Protein AF-A0A9Q1IZ18-F1 (afdb_monomer_lite)

Secondary structure (DSSP, 8-state):
-PPPPPPP-------------------TTTHHHHHHHHHHHHHHHTTTSTTTS-TT--TT-TT--HHHHHHHHHHHHHHHHTSTT----------TTTTTS--HHHHHHHHHHTT--HHHHHHHHHHHH-------

Organism: Synaphobranchus kaupii (NCBI:txid118154)

Structure (mmCIF, N/CA/C/O backbone):
data_AF-A0A9Q1IZ18-F1
#
_entry.id   AF-A0A9Q1IZ18-F1
#
loop_
_atom_site.group_PDB
_atom_site.id
_atom_site.type_symbol
_atom_site.label_atom_id
_atom_site.label_alt_id
_atom_site.label_comp_id
_atom_site.label_asym_id
_atom_site.label_entity_id
_atom_site.label_seq_id
_atom_site.pdbx_PDB_ins_code
_atom_site.Cartn_x
_atom_site.Cartn_y
_atom_site.Cartn_z
_atom_site.occupancy
_atom_site.B_iso_or_equiv
_atom_site.auth_seq_id
_atom_site.auth_comp_id
_atom_site.auth_asym_id
_atom_site.auth_atom_id
_atom_site.pdbx_PDB_model_num
ATOM 1 N N . MET A 1 1 ? 34.012 12.043 -49.002 1.00 40.78 1 MET A N 1
ATOM 2 C CA . MET A 1 1 ? 35.197 12.381 -48.185 1.00 40.78 1 MET A CA 1
ATOM 3 C C . MET A 1 1 ? 34.713 12.615 -46.765 1.00 40.78 1 MET A C 1
ATOM 5 O O . MET A 1 1 ? 33.866 13.473 -46.560 1.00 40.78 1 MET A O 1
ATOM 9 N N . SER A 1 2 ? 35.122 11.737 -45.851 1.00 41.94 2 SER A N 1
ATOM 10 C CA . SER A 1 2 ? 34.633 11.617 -44.475 1.00 41.94 2 SER A CA 1
ATOM 11 C C . SER A 1 2 ? 35.336 12.592 -43.533 1.00 41.94 2 SER A C 1
ATOM 13 O O . SER A 1 2 ? 36.559 12.705 -43.580 1.00 41.94 2 SER A O 1
ATOM 15 N N . LEU A 1 3 ? 34.584 13.227 -42.636 1.00 46.53 3 LEU A N 1
ATOM 16 C CA . LEU A 1 3 ? 35.141 13.935 -41.484 1.00 46.53 3 LEU A CA 1
ATOM 17 C C . LEU A 1 3 ? 35.275 12.940 -40.320 1.00 46.53 3 LEU A C 1
ATOM 19 O O . LEU A 1 3 ? 34.295 12.322 -39.913 1.00 46.53 3 LEU A O 1
ATOM 23 N N . SER A 1 4 ? 36.506 12.747 -39.845 1.00 44.19 4 SER A N 1
ATOM 24 C CA . SER A 1 4 ? 36.855 11.889 -38.704 1.00 44.19 4 SER A CA 1
ATOM 25 C C . SER A 1 4 ? 36.500 12.569 -37.374 1.00 44.19 4 SER A C 1
ATOM 27 O O . SER A 1 4 ? 36.705 13.779 -37.259 1.00 44.19 4 SER A O 1
ATOM 29 N N . PRO A 1 5 ? 36.037 11.832 -36.347 1.00 48.91 5 PRO A N 1
ATOM 30 C CA . PRO A 1 5 ? 35.862 12.372 -34.999 1.00 48.91 5 PRO A CA 1
ATOM 31 C C . PRO A 1 5 ? 37.208 12.541 -34.250 1.00 48.91 5 PRO A C 1
ATOM 33 O O . PRO A 1 5 ? 38.186 11.871 -34.599 1.00 48.91 5 PRO A O 1
ATOM 36 N N . PRO A 1 6 ? 37.276 13.426 -33.230 1.00 50.00 6 PRO A N 1
ATOM 37 C CA . PRO A 1 6 ? 38.464 13.637 -32.391 1.00 50.00 6 PRO A CA 1
ATOM 38 C C . PRO A 1 6 ? 38.682 12.507 -31.353 1.00 50.00 6 PRO A C 1
ATOM 40 O O . PRO A 1 6 ? 37.744 11.769 -31.048 1.00 50.00 6 PRO A O 1
ATOM 43 N N . PRO A 1 7 ? 39.906 12.353 -30.804 1.00 44.75 7 PRO A N 1
ATOM 44 C CA . PRO A 1 7 ? 40.304 11.189 -30.009 1.00 44.75 7 PRO A CA 1
ATOM 45 C C . PRO A 1 7 ? 39.857 11.260 -28.538 1.00 44.75 7 PRO A C 1
ATOM 47 O O . PRO A 1 7 ? 39.833 12.327 -27.927 1.00 44.75 7 PRO A O 1
ATOM 50 N N . PHE A 1 8 ? 39.573 10.094 -27.950 1.00 38.88 8 PHE A N 1
ATOM 51 C CA . PHE A 1 8 ? 39.381 9.917 -26.506 1.00 38.88 8 PHE A CA 1
ATOM 52 C C . PHE A 1 8 ? 40.725 9.973 -25.757 1.00 38.88 8 PHE A C 1
ATOM 54 O O . PHE A 1 8 ? 41.679 9.328 -26.201 1.00 38.88 8 PHE A O 1
ATOM 61 N N . PRO A 1 9 ? 40.823 10.628 -24.586 1.00 42.84 9 PRO A N 1
ATOM 62 C CA . PRO A 1 9 ? 41.940 10.400 -23.683 1.00 42.84 9 PRO A CA 1
ATOM 63 C C . PRO A 1 9 ? 41.709 9.125 -22.857 1.00 42.84 9 PRO A C 1
ATOM 65 O O . PRO A 1 9 ? 40.812 9.059 -22.018 1.00 42.84 9 PRO A O 1
ATOM 68 N N . LEU A 1 10 ? 42.559 8.118 -23.078 1.00 34.12 10 LEU A N 1
ATOM 69 C CA . LEU A 1 10 ? 42.826 7.053 -22.112 1.00 34.12 10 LEU A CA 1
ATOM 70 C C . LEU A 1 10 ? 43.852 7.584 -21.098 1.00 34.12 10 LEU A C 1
ATOM 72 O O . LEU A 1 10 ? 44.963 7.945 -21.482 1.00 34.12 10 LEU A O 1
ATOM 76 N N . SER A 1 11 ? 43.515 7.592 -19.809 1.00 35.72 11 SER A N 1
ATOM 77 C CA . SER A 1 11 ? 44.518 7.571 -18.742 1.00 35.72 11 SER A CA 1
ATOM 78 C C . SER A 1 11 ? 44.016 6.719 -17.585 1.00 35.72 11 SER A C 1
ATOM 80 O O . SER A 1 11 ? 43.064 7.055 -16.884 1.00 35.72 11 SER A O 1
ATOM 82 N N . THR A 1 12 ? 44.662 5.570 -17.452 1.00 37.94 12 THR A N 1
ATOM 83 C CA . THR A 1 12 ? 44.482 4.544 -16.433 1.00 37.94 12 THR A CA 1
ATOM 84 C C . THR A 1 12 ? 45.238 4.946 -15.170 1.00 37.94 12 THR A C 1
ATOM 86 O O . THR A 1 12 ? 46.448 5.129 -15.266 1.00 37.94 12 THR A O 1
ATOM 89 N N . LYS A 1 13 ? 44.577 4.989 -14.003 1.00 36.44 13 LYS A N 1
ATOM 90 C CA . LYS A 1 13 ? 45.085 4.469 -12.712 1.00 36.44 13 LYS A CA 1
ATOM 91 C C . LYS A 1 13 ? 43.902 4.157 -11.786 1.00 36.44 13 LYS A C 1
ATOM 93 O O . LYS A 1 13 ? 43.122 5.042 -11.456 1.00 36.44 13 LYS A O 1
ATOM 98 N N . GLU A 1 14 ? 43.785 2.891 -11.392 1.00 40.31 14 GLU A N 1
ATOM 99 C CA . GLU A 1 14 ? 42.929 2.437 -10.294 1.00 40.31 14 GLU A CA 1
ATOM 100 C C . GLU A 1 14 ? 43.382 3.041 -8.954 1.00 40.31 14 GLU A C 1
ATOM 102 O O . GLU A 1 14 ? 44.579 3.102 -8.676 1.00 40.31 14 GLU A O 1
ATOM 107 N N . SER A 1 15 ? 42.429 3.367 -8.079 1.00 28.69 15 SER A N 1
ATOM 108 C CA . SER A 1 15 ? 42.497 2.985 -6.665 1.00 28.69 15 SER A CA 1
ATOM 109 C C . SER A 1 15 ? 41.084 2.929 -6.102 1.00 28.69 15 SER A C 1
ATOM 111 O O . SER A 1 15 ? 40.306 3.870 -6.243 1.00 28.69 15 SER A O 1
ATOM 113 N N . LYS A 1 16 ? 40.776 1.786 -5.489 1.00 40.88 16 LYS A N 1
ATOM 114 C CA . LYS A 1 16 ? 39.617 1.541 -4.629 1.00 40.88 16 LYS A CA 1
ATOM 115 C C . LYS A 1 16 ? 39.530 2.653 -3.580 1.00 40.88 16 LYS A C 1
ATOM 117 O O . LYS A 1 16 ? 40.574 3.074 -3.094 1.00 40.88 16 LYS A O 1
ATOM 122 N N . ASP A 1 17 ? 38.319 3.122 -3.281 1.00 32.66 17 ASP A N 1
ATOM 123 C CA . ASP A 1 17 ? 37.761 3.097 -1.923 1.00 32.66 17 ASP A CA 1
ATOM 124 C C . ASP A 1 17 ? 36.337 3.696 -1.870 1.00 32.66 17 ASP A C 1
ATOM 126 O O . ASP A 1 17 ? 36.047 4.753 -2.424 1.00 32.66 17 ASP A O 1
ATOM 130 N N . SER A 1 18 ? 35.465 2.928 -1.205 1.00 27.89 18 SER A N 1
ATOM 131 C CA . SER A 1 18 ? 34.260 3.310 -0.448 1.00 27.89 18 SER A CA 1
ATOM 132 C C . SER A 1 18 ? 33.105 4.084 -1.119 1.00 27.89 18 SER A C 1
ATOM 134 O O . SER A 1 18 ? 32.889 5.275 -0.909 1.00 27.89 18 SER A O 1
ATOM 136 N N . TYR A 1 19 ? 32.170 3.328 -1.709 1.00 31.64 19 TYR A N 1
ATOM 137 C CA . TYR A 1 19 ? 30.749 3.697 -1.658 1.00 31.64 19 TYR A CA 1
ATOM 138 C C . TYR A 1 19 ? 30.201 3.427 -0.251 1.00 31.64 19 TYR A C 1
ATOM 140 O O . TYR A 1 19 ? 29.588 2.395 0.003 1.00 31.64 19 TYR A O 1
ATOM 148 N N . THR A 1 20 ? 30.418 4.344 0.686 1.00 34.72 20 THR A N 1
ATOM 149 C CA . THR A 1 20 ? 29.691 4.345 1.965 1.00 34.72 20 THR A CA 1
ATOM 150 C C . THR A 1 20 ? 29.370 5.778 2.351 1.00 34.72 20 THR A C 1
ATOM 152 O O . THR A 1 20 ? 30.207 6.488 2.903 1.00 34.72 20 THR A O 1
ATOM 155 N N . GLY A 1 21 ? 28.152 6.209 2.029 1.00 31.95 21 GLY A N 1
ATOM 156 C CA . GLY A 1 21 ? 27.698 7.581 2.242 1.00 31.95 21 GLY A CA 1
ATOM 157 C C . GLY A 1 21 ? 26.252 7.701 2.711 1.00 31.95 21 GLY A C 1
ATOM 158 O O . GLY A 1 21 ? 25.644 8.736 2.486 1.00 31.95 21 GLY A O 1
ATOM 159 N N . PHE A 1 22 ? 25.696 6.680 3.366 1.00 37.56 22 PHE A N 1
ATOM 160 C CA . PHE A 1 22 ? 24.535 6.856 4.240 1.00 37.56 22 PHE A CA 1
ATOM 161 C C . PHE A 1 22 ? 24.971 6.517 5.661 1.00 37.56 22 PHE A C 1
ATOM 163 O O . PHE A 1 22 ? 25.020 5.355 6.062 1.00 37.56 22 PHE A O 1
ATOM 170 N N . GLN A 1 23 ? 25.339 7.546 6.427 1.00 34.88 23 GLN A N 1
ATOM 171 C CA . GLN A 1 23 ? 25.496 7.392 7.867 1.00 34.88 23 GLN A CA 1
ATOM 172 C C . GLN A 1 23 ? 24.121 7.103 8.476 1.00 34.88 23 GLN A C 1
ATOM 174 O O . GLN A 1 23 ? 23.315 8.009 8.691 1.00 34.88 23 GLN A O 1
ATOM 179 N N . LYS A 1 24 ? 23.872 5.831 8.800 1.00 42.59 24 LYS A N 1
ATOM 180 C CA . LYS A 1 24 ? 22.841 5.442 9.762 1.00 42.59 24 LYS A CA 1
ATOM 181 C C . LYS A 1 24 ? 23.304 5.956 11.127 1.00 42.59 24 LYS A C 1
ATOM 183 O O . LYS A 1 24 ? 24.110 5.325 11.809 1.00 42.59 24 LYS A O 1
ATOM 188 N N . LYS A 1 25 ? 22.872 7.166 11.489 1.00 34.00 25 LYS A N 1
ATOM 189 C CA . LYS A 1 25 ? 23.116 7.730 12.819 1.00 34.00 25 LYS A CA 1
ATOM 190 C C . LYS A 1 25 ? 22.395 6.832 13.828 1.00 34.00 25 LYS A C 1
ATOM 19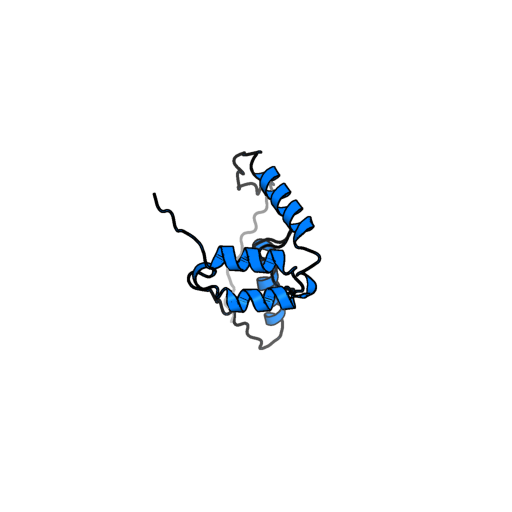2 O O . LYS A 1 25 ? 21.194 6.609 13.708 1.00 34.00 25 LYS A O 1
ATOM 197 N N . GLY A 1 26 ? 23.171 6.247 14.738 1.00 35.12 26 GLY A N 1
ATOM 198 C CA . GLY A 1 26 ? 22.748 5.163 15.617 1.00 35.12 26 GLY A CA 1
ATOM 199 C C . GLY A 1 26 ? 21.470 5.442 16.407 1.00 35.12 26 GLY A C 1
ATOM 200 O O . GLY A 1 26 ? 21.256 6.532 16.932 1.00 35.12 26 GLY A O 1
ATOM 201 N N . GLY A 1 27 ? 20.663 4.391 16.521 1.00 32.22 27 GLY A N 1
ATOM 202 C CA . GLY A 1 27 ? 19.493 4.300 17.380 1.00 32.22 27 GLY A CA 1
ATOM 203 C C . GLY A 1 27 ? 19.105 2.834 17.544 1.00 32.22 27 GLY A C 1
ATOM 204 O O . GLY A 1 27 ? 18.067 2.411 17.045 1.00 32.22 27 GLY A O 1
ATOM 205 N N . GLY A 1 28 ? 19.955 2.050 18.221 1.00 43.00 28 GLY A N 1
ATOM 206 C CA . GLY A 1 28 ? 19.789 0.608 18.490 1.00 43.00 28 GLY A CA 1
ATOM 207 C C . GLY A 1 28 ? 18.596 0.227 19.382 1.00 43.00 28 GLY A C 1
ATOM 208 O O . GLY A 1 28 ? 18.623 -0.809 20.031 1.00 43.00 28 GLY A O 1
ATOM 209 N N . ALA A 1 29 ? 17.555 1.058 19.425 1.00 41.75 29 ALA A N 1
ATOM 210 C CA . ALA A 1 29 ? 16.290 0.798 20.108 1.00 41.75 29 ALA A CA 1
ATOM 211 C C . ALA A 1 29 ? 15.084 0.794 19.145 1.00 41.75 29 ALA A C 1
ATOM 213 O O . ALA A 1 29 ? 14.026 0.287 19.504 1.00 41.75 29 ALA A O 1
ATOM 214 N N . ALA A 1 30 ? 15.227 1.333 17.924 1.00 46.59 30 ALA A N 1
ATOM 215 C CA . ALA A 1 30 ? 14.141 1.395 16.939 1.00 46.59 30 ALA A CA 1
ATOM 216 C C . ALA A 1 30 ? 14.113 0.179 15.997 1.00 46.59 30 ALA A C 1
ATOM 218 O O . ALA A 1 30 ? 13.036 -0.257 15.601 1.00 46.59 30 ALA A O 1
ATOM 219 N N . GLU A 1 31 ? 15.280 -0.396 15.685 1.00 43.75 31 GLU A N 1
ATOM 220 C CA . GLU A 1 31 ? 15.397 -1.558 14.789 1.00 43.75 31 GLU A CA 1
ATOM 221 C C . GLU A 1 31 ? 14.717 -2.792 15.391 1.00 43.75 31 GLU A C 1
ATOM 223 O O . GLU A 1 31 ? 13.781 -3.325 14.808 1.00 43.75 31 GLU A O 1
ATOM 228 N N . GLY A 1 32 ? 15.024 -3.103 16.656 1.00 48.25 32 GLY A N 1
ATOM 229 C CA . GLY A 1 32 ? 14.384 -4.210 17.371 1.00 48.25 32 GLY A CA 1
ATOM 230 C C . GLY 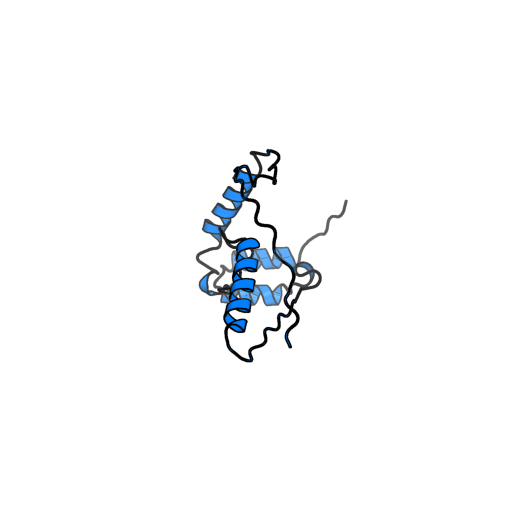A 1 32 ? 12.880 -4.038 17.617 1.00 48.25 32 GLY A C 1
ATOM 231 O O . GLY A 1 32 ? 12.219 -5.000 17.991 1.00 48.25 32 GLY A O 1
ATOM 232 N N . ASN A 1 33 ? 12.317 -2.840 17.427 1.00 48.97 33 ASN A N 1
ATOM 233 C CA . ASN A 1 33 ? 10.876 -2.607 17.553 1.00 48.97 33 ASN A CA 1
ATOM 234 C C . ASN A 1 33 ? 10.156 -2.773 16.202 1.00 48.97 33 ASN A C 1
ATOM 236 O O . ASN A 1 33 ? 9.031 -3.268 16.162 1.00 48.97 33 ASN A O 1
ATOM 240 N N . LEU A 1 34 ? 10.826 -2.418 15.099 1.00 52.94 34 LEU A N 1
ATOM 241 C CA . LEU A 1 34 ? 10.363 -2.689 13.737 1.00 52.94 34 LEU A CA 1
ATOM 242 C C . LEU A 1 34 ? 10.421 -4.192 13.425 1.00 52.94 34 LEU A C 1
ATOM 244 O O . LEU A 1 34 ? 9.473 -4.732 12.859 1.00 52.94 34 LEU A O 1
ATOM 248 N N . ASP A 1 35 ? 11.476 -4.870 13.879 1.00 56.94 35 ASP A N 1
ATOM 249 C CA . ASP A 1 35 ? 11.635 -6.322 13.755 1.00 56.94 35 ASP A CA 1
ATOM 250 C C . ASP A 1 35 ? 10.527 -7.058 14.520 1.00 56.94 35 ASP A C 1
ATOM 252 O O . ASP A 1 35 ? 9.823 -7.887 13.953 1.00 56.94 35 ASP A O 1
ATOM 256 N N . ARG A 1 36 ? 10.246 -6.653 15.767 1.00 55.91 36 ARG A N 1
ATOM 257 C CA . ARG A 1 36 ? 9.141 -7.216 16.567 1.00 55.91 36 ARG A CA 1
ATOM 258 C C . ARG A 1 36 ? 7.761 -6.933 15.975 1.00 55.91 36 ARG A C 1
ATOM 260 O O . ARG A 1 36 ? 6.881 -7.785 16.059 1.00 55.91 36 ARG A O 1
ATOM 267 N N . ALA A 1 37 ? 7.545 -5.756 15.387 1.00 54.81 37 ALA A N 1
ATOM 268 C CA . ALA A 1 37 ? 6.295 -5.439 14.697 1.00 54.81 37 ALA A CA 1
ATOM 269 C C . ALA A 1 37 ? 6.124 -6.274 13.413 1.00 54.81 37 ALA A C 1
ATOM 271 O O . ALA A 1 37 ? 5.018 -6.730 13.118 1.00 54.81 37 ALA A O 1
ATOM 272 N N . ASN A 1 38 ? 7.212 -6.531 12.683 1.00 55.84 38 ASN A N 1
ATOM 273 C CA . ASN A 1 38 ? 7.224 -7.432 11.530 1.00 55.84 38 ASN A CA 1
ATOM 274 C C . ASN A 1 38 ? 7.007 -8.897 11.929 1.00 55.84 38 ASN A C 1
ATOM 276 O O . ASN A 1 38 ? 6.287 -9.607 11.227 1.00 55.84 38 ASN A O 1
ATOM 280 N N . ASP A 1 39 ? 7.552 -9.332 13.064 1.00 57.75 39 ASP A N 1
ATOM 281 C CA . ASP A 1 39 ? 7.349 -10.674 13.616 1.00 57.75 39 ASP A CA 1
ATOM 282 C C . ASP A 1 39 ? 5.896 -10.890 14.064 1.00 57.75 39 ASP A C 1
ATOM 284 O O . ASP A 1 39 ? 5.299 -11.932 13.788 1.00 57.75 39 ASP A O 1
ATOM 288 N N . LEU A 1 40 ? 5.279 -9.882 14.691 1.00 55.16 40 LEU A N 1
ATOM 289 C CA . LEU A 1 40 ? 3.858 -9.914 15.049 1.00 55.16 40 LEU A CA 1
ATOM 290 C C . LEU A 1 40 ? 2.954 -9.899 13.807 1.00 55.16 40 LEU A C 1
ATOM 292 O O . LEU A 1 40 ? 1.978 -10.647 13.761 1.00 55.16 40 LEU A O 1
ATOM 296 N N . ASN A 1 41 ? 3.298 -9.129 12.770 1.00 54.12 41 ASN A N 1
ATOM 297 C CA . ASN A 1 41 ? 2.602 -9.180 11.480 1.00 54.12 41 ASN A CA 1
ATOM 298 C C . ASN A 1 41 ? 2.758 -10.543 10.786 1.00 54.12 41 ASN A C 1
ATOM 300 O O . ASN A 1 41 ? 1.804 -11.030 10.178 1.00 54.12 41 ASN A O 1
ATOM 304 N N . GLN A 1 42 ? 3.919 -11.191 10.906 1.00 55.22 42 GLN A N 1
ATOM 305 C CA . GLN A 1 42 ? 4.135 -12.558 10.425 1.00 55.22 42 GLN A CA 1
ATOM 306 C C . GLN A 1 42 ? 3.260 -13.581 11.153 1.00 55.22 42 GLN A C 1
ATOM 308 O O . GLN A 1 42 ? 2.732 -14.486 10.507 1.00 55.22 42 GLN A O 1
ATOM 313 N N . PHE A 1 43 ? 3.103 -13.444 12.471 1.00 51.81 43 PHE A N 1
ATOM 314 C CA . PHE A 1 43 ? 2.356 -14.401 13.287 1.00 51.81 43 PHE A CA 1
ATOM 315 C C . PHE A 1 43 ? 0.837 -14.241 13.176 1.00 51.81 43 PHE A C 1
ATOM 317 O O . PHE A 1 43 ? 0.130 -15.243 13.106 1.00 51.81 43 PHE A O 1
ATOM 324 N N . PHE A 1 44 ? 0.325 -13.007 13.150 1.00 48.22 44 PHE A N 1
ATOM 325 C CA . PHE A 1 44 ? -1.122 -12.760 13.191 1.00 48.22 44 PHE A CA 1
ATOM 326 C C . PHE A 1 44 ? -1.779 -12.671 11.806 1.00 48.22 44 PHE A C 1
ATOM 328 O O . PHE A 1 44 ? -2.906 -13.128 11.644 1.00 48.22 44 PHE A O 1
ATOM 335 N N . ASN A 1 45 ? -1.099 -12.115 10.794 1.00 49.72 45 ASN A N 1
ATOM 336 C CA . ASN A 1 45 ? -1.762 -11.716 9.542 1.00 49.72 45 ASN A CA 1
ATOM 337 C C . ASN A 1 45 ? -1.514 -12.647 8.346 1.00 49.72 45 ASN A C 1
ATOM 339 O O . ASN A 1 45 ? -2.153 -12.489 7.307 1.00 49.72 45 ASN A O 1
ATOM 343 N N . ARG A 1 46 ? -0.601 -13.621 8.442 1.00 54.75 46 ARG A N 1
ATOM 344 C CA . ARG A 1 46 ? -0.169 -14.378 7.254 1.00 54.75 46 ARG A CA 1
ATOM 345 C C . ARG A 1 46 ? -1.066 -15.552 6.828 1.00 54.75 46 ARG A C 1
ATOM 347 O O . ARG A 1 46 ? -1.104 -15.798 5.628 1.00 54.75 46 ARG A O 1
ATOM 354 N N . PRO A 1 47 ? -1.801 -16.277 7.692 1.00 60.00 47 PRO A N 1
ATOM 355 C CA . PRO A 1 47 ? -2.642 -17.375 7.204 1.00 60.00 47 PRO A CA 1
ATOM 356 C C . PRO A 1 47 ? -3.992 -16.921 6.635 1.00 60.00 47 PRO A C 1
ATOM 358 O O . PRO A 1 47 ? -4.442 -17.497 5.653 1.00 60.00 47 PRO A O 1
ATOM 361 N N . LEU A 1 48 ? -4.633 -15.908 7.237 1.00 63.03 48 LEU A N 1
ATOM 362 C CA . LEU A 1 48 ? -6.044 -15.605 6.957 1.00 63.03 48 LEU A CA 1
ATOM 363 C C . LEU A 1 48 ? -6.263 -14.856 5.639 1.00 63.03 48 LEU A C 1
ATOM 365 O O . LEU A 1 48 ? -7.099 -15.253 4.838 1.00 63.03 48 LEU A O 1
ATOM 369 N N . VAL A 1 49 ? -5.500 -13.786 5.399 1.00 68.38 49 VAL A N 1
ATOM 37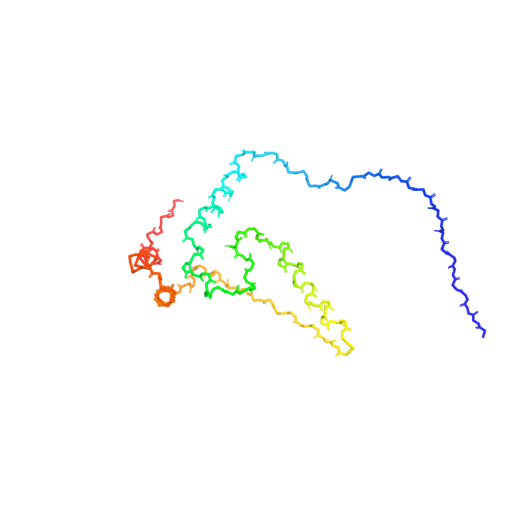0 C CA . VAL A 1 49 ? -5.740 -12.896 4.249 1.00 68.38 49 VAL A CA 1
ATOM 371 C C . VAL A 1 49 ? -4.771 -13.122 3.091 1.00 68.38 49 VAL A C 1
ATOM 373 O O . VAL A 1 49 ? -4.999 -12.606 2.000 1.00 68.38 49 VAL A O 1
ATOM 376 N N . SER A 1 50 ? -3.698 -13.900 3.273 1.00 68.00 50 SER A N 1
ATOM 377 C CA . SER A 1 50 ? -2.627 -14.017 2.267 1.00 68.00 50 SER A CA 1
ATOM 378 C C . SER A 1 50 ? -3.075 -14.601 0.932 1.00 68.00 50 SER A C 1
ATOM 380 O O . SER A 1 50 ? -2.529 -14.219 -0.098 1.00 68.00 50 SER A O 1
ATOM 382 N N . SER A 1 51 ? -4.087 -15.472 0.927 1.00 72.56 51 SER A N 1
ATOM 383 C CA . SER A 1 51 ? -4.688 -16.017 -0.297 1.00 72.56 51 SER A CA 1
ATOM 384 C C . SER A 1 51 ? -5.429 -14.960 -1.123 1.00 72.56 51 SER A C 1
ATOM 386 O O . SER A 1 51 ? -5.628 -15.152 -2.320 1.00 72.56 51 SER A O 1
ATOM 388 N N . THR A 1 52 ? -5.826 -13.853 -0.492 1.00 79.25 52 THR A N 1
ATOM 389 C CA . THR A 1 52 ? -6.621 -12.774 -1.099 1.00 79.25 52 THR A CA 1
ATOM 390 C C . THR A 1 52 ? -5.807 -11.519 -1.417 1.00 79.25 52 THR A C 1
ATOM 392 O O . THR A 1 52 ? -6.317 -10.616 -2.081 1.00 79.25 52 THR A O 1
ATOM 395 N N . LEU A 1 53 ? -4.549 -11.445 -0.965 1.00 83.00 53 LEU A N 1
ATOM 396 C CA . LEU A 1 53 ? -3.665 -10.316 -1.260 1.00 83.00 53 LEU A CA 1
ATOM 397 C C . LEU A 1 53 ? -3.174 -10.362 -2.711 1.00 83.00 53 LEU A C 1
ATOM 399 O O . LEU A 1 53 ? -2.940 -11.430 -3.275 1.00 83.00 53 LEU A O 1
ATOM 403 N N . ASP A 1 54 ? -2.975 -9.182 -3.300 1.00 87.19 54 ASP A N 1
ATOM 404 C CA . ASP A 1 54 ? -2.373 -9.061 -4.627 1.00 87.19 54 ASP A CA 1
ATOM 405 C C . ASP A 1 54 ? -0.917 -9.572 -4.580 1.00 87.19 54 ASP A C 1
ATOM 407 O O . ASP A 1 54 ? -0.124 -9.076 -3.769 1.00 87.19 54 ASP A O 1
ATOM 411 N N . PRO A 1 55 ? -0.519 -10.518 -5.454 1.00 86.75 55 PRO A N 1
ATOM 412 C CA . PRO A 1 55 ? 0.870 -10.954 -5.580 1.00 86.75 55 PRO A CA 1
ATOM 413 C C . PRO A 1 55 ? 1.874 -9.820 -5.840 1.00 86.75 55 PRO A C 1
ATOM 415 O O . PRO A 1 55 ? 3.062 -9.991 -5.579 1.00 86.75 55 PRO A O 1
ATOM 418 N N . LEU A 1 56 ? 1.420 -8.675 -6.363 1.00 90.50 56 LEU A N 1
ATOM 419 C CA . LEU A 1 56 ? 2.227 -7.476 -6.608 1.00 90.50 56 LEU A CA 1
ATOM 420 C C . LEU A 1 56 ? 2.061 -6.399 -5.523 1.00 90.50 56 LEU A C 1
ATOM 422 O O . LEU A 1 56 ? 2.444 -5.247 -5.732 1.00 90.50 56 LEU A O 1
ATOM 426 N N . GLN A 1 57 ? 1.519 -6.746 -4.354 1.00 90.06 57 GLN A N 1
ATOM 427 C CA . GLN A 1 57 ? 1.503 -5.860 -3.196 1.00 90.06 57 GLN A CA 1
ATOM 428 C C . GLN A 1 57 ? 2.855 -5.896 -2.480 1.00 90.06 57 GLN A C 1
ATOM 430 O O . GLN A 1 57 ? 3.153 -6.825 -1.738 1.00 90.06 57 GLN A O 1
ATOM 435 N N . PHE A 1 58 ? 3.650 -4.845 -2.648 1.00 89.19 58 PHE A N 1
ATOM 436 C CA . PHE A 1 58 ? 4.945 -4.709 -1.973 1.00 89.19 58 PHE A CA 1
ATOM 437 C C . PHE A 1 58 ? 4.840 -4.032 -0.595 1.00 89.19 58 PHE A C 1
ATOM 439 O O . PHE A 1 58 ? 5.68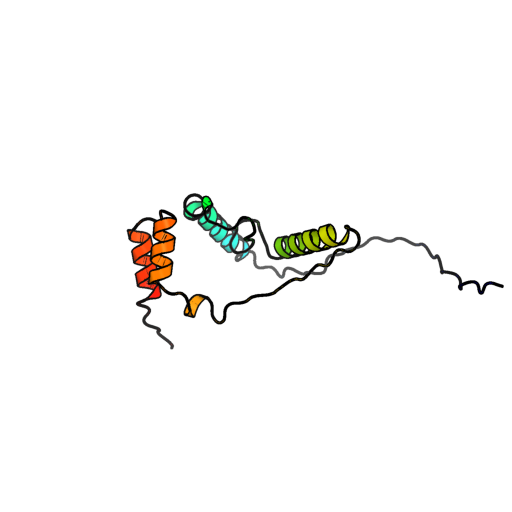0 -4.244 0.273 1.00 89.19 58 PHE A O 1
ATOM 446 N N . ALA A 1 59 ? 3.800 -3.222 -0.372 1.00 87.12 59 ALA A N 1
ATOM 447 C CA . ALA A 1 59 ? 3.597 -2.512 0.888 1.00 87.12 59 ALA A CA 1
ATOM 448 C C . ALA A 1 59 ? 3.044 -3.429 1.992 1.00 87.12 59 ALA A C 1
ATOM 450 O O . ALA A 1 59 ? 2.206 -4.298 1.736 1.00 87.12 59 ALA A O 1
ATOM 451 N N . TYR A 1 60 ? 3.464 -3.170 3.235 1.00 84.25 60 TYR A N 1
ATOM 452 C CA . TYR A 1 60 ? 3.038 -3.898 4.440 1.00 84.25 60 TYR A CA 1
ATOM 453 C C . TYR A 1 60 ? 3.311 -5.412 4.401 1.00 84.25 60 TYR A C 1
ATOM 455 O O . TYR A 1 60 ? 2.675 -6.173 5.130 1.00 84.25 60 TYR A O 1
ATOM 463 N N . GLN A 1 61 ? 4.264 -5.853 3.576 1.00 82.12 61 GLN A N 1
ATOM 464 C CA . GLN A 1 61 ? 4.738 -7.231 3.556 1.00 82.12 61 GLN A CA 1
ATOM 465 C C . GLN A 1 61 ? 6.058 -7.360 4.322 1.00 82.12 61 GLN A C 1
ATOM 467 O O . GLN A 1 61 ? 6.923 -6.487 4.220 1.00 82.12 61 GLN A O 1
ATOM 472 N N . PRO A 1 62 ? 6.248 -8.448 5.087 1.00 80.31 62 PRO A N 1
ATOM 473 C CA . PRO A 1 62 ? 7.528 -8.703 5.723 1.00 80.31 62 PRO A CA 1
ATOM 474 C C . PRO A 1 62 ? 8.589 -8.947 4.646 1.00 80.31 62 PRO A C 1
ATOM 476 O O . PRO A 1 62 ? 8.337 -9.669 3.681 1.00 80.31 62 PRO A O 1
ATOM 479 N N . HIS A 1 63 ? 9.783 -8.389 4.850 1.00 82.56 63 HIS A N 1
ATOM 480 C CA . HIS A 1 63 ? 10.957 -8.576 3.980 1.00 82.56 63 HIS A CA 1
ATOM 481 C C . HIS A 1 63 ? 10.840 -7.998 2.563 1.00 82.56 63 HIS A C 1
ATOM 483 O O . HIS A 1 63 ? 11.679 -8.313 1.726 1.00 82.56 63 HIS A O 1
ATOM 489 N N . VAL A 1 64 ? 9.834 -7.162 2.293 1.00 86.50 64 VAL A N 1
ATOM 490 C CA . VAL A 1 64 ? 9.657 -6.479 1.004 1.00 86.50 64 VAL A CA 1
ATOM 491 C C . VAL A 1 64 ? 9.560 -4.975 1.241 1.00 86.50 64 VAL A C 1
ATOM 493 O O . VAL A 1 64 ? 8.812 -4.519 2.106 1.00 86.50 64 VAL A O 1
ATOM 496 N N . GLY A 1 65 ? 10.341 -4.203 0.488 1.00 88.62 65 GLY A N 1
ATOM 497 C CA . GLY A 1 65 ? 10.449 -2.756 0.624 1.00 88.62 65 GLY A CA 1
ATOM 498 C C . GLY A 1 65 ? 10.117 -1.972 -0.646 1.00 88.62 65 GLY A C 1
ATOM 499 O O . GLY A 1 65 ? 9.726 -2.497 -1.693 1.00 88.62 65 GLY A O 1
ATOM 500 N N . VAL A 1 66 ? 10.300 -0.653 -0.547 1.00 92.06 66 VAL A N 1
ATOM 501 C CA . VAL A 1 66 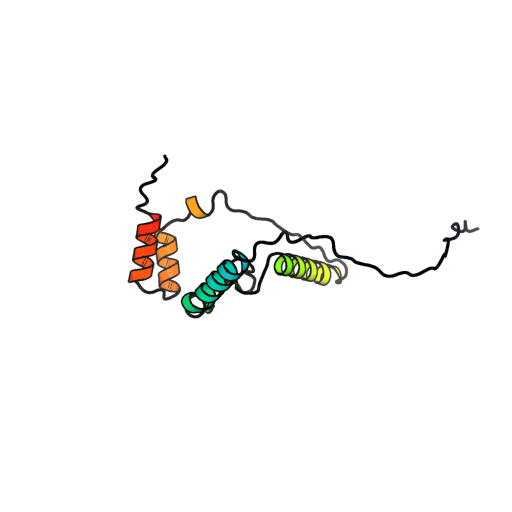? 10.127 0.267 -1.684 1.00 92.06 66 VAL A CA 1
ATOM 502 C C . VAL A 1 66 ? 11.163 -0.013 -2.774 1.00 92.06 66 VAL A C 1
ATOM 504 O O . VAL A 1 66 ? 10.831 0.052 -3.956 1.00 92.06 66 VAL A O 1
ATOM 507 N N . ASP A 1 67 ? 12.383 -0.393 -2.393 1.00 94.94 67 ASP A N 1
ATOM 508 C CA . ASP A 1 67 ? 13.446 -0.730 -3.343 1.00 94.94 67 ASP A CA 1
ATOM 509 C C . ASP A 1 67 ? 13.046 -1.909 -4.240 1.00 94.94 67 ASP A C 1
ATOM 511 O O . ASP A 1 67 ? 13.167 -1.814 -5.461 1.00 94.94 67 ASP A O 1
ATOM 515 N N . ASP A 1 68 ? 12.459 -2.967 -3.670 1.00 93.31 68 ASP A N 1
ATOM 516 C CA . ASP A 1 68 ? 11.949 -4.115 -4.433 1.00 93.31 68 ASP A CA 1
ATOM 517 C C . ASP A 1 68 ? 10.857 -3.698 -5.423 1.00 93.31 68 ASP A C 1
ATOM 519 O O . ASP A 1 68 ? 10.835 -4.152 -6.568 1.00 93.31 68 ASP A O 1
ATOM 523 N N . THR A 1 69 ? 9.982 -2.776 -5.006 1.00 94.44 69 THR A N 1
ATOM 524 C CA . THR A 1 69 ? 8.913 -2.229 -5.857 1.00 94.44 69 THR A CA 1
ATOM 525 C C . THR A 1 69 ? 9.496 -1.504 -7.069 1.00 94.44 69 THR A C 1
ATOM 527 O O . THR A 1 69 ? 9.055 -1.713 -8.203 1.00 94.44 69 THR A O 1
ATOM 530 N N . ILE A 1 70 ? 10.497 -0.647 -6.842 1.00 95.50 70 ILE A N 1
ATOM 531 C CA . ILE A 1 70 ? 11.153 0.139 -7.892 1.00 95.50 70 ILE A CA 1
ATOM 532 C C . ILE A 1 70 ? 11.913 -0.786 -8.842 1.00 95.50 70 ILE A C 1
ATOM 534 O O . ILE A 1 70 ? 11.764 -0.666 -10.060 1.00 95.50 70 ILE A O 1
ATOM 538 N N . ILE A 1 71 ? 12.689 -1.730 -8.303 1.00 96.62 71 ILE A N 1
ATOM 539 C CA . ILE A 1 71 ? 13.441 -2.713 -9.089 1.00 96.62 71 ILE A CA 1
ATOM 540 C C . ILE A 1 71 ? 12.484 -3.522 -9.967 1.00 96.62 71 ILE A C 1
ATOM 542 O O . ILE A 1 71 ? 12.702 -3.620 -11.176 1.00 96.62 71 ILE A O 1
ATOM 546 N N . TYR A 1 72 ? 11.392 -4.033 -9.396 1.00 95.81 72 TYR A N 1
ATOM 547 C CA . TYR A 1 72 ? 10.388 -4.797 -10.132 1.00 95.81 72 TYR A CA 1
ATOM 548 C C . TYR A 1 72 ? 9.735 -3.973 -11.251 1.00 95.81 72 TYR A C 1
ATOM 550 O O . TYR A 1 72 ? 9.624 -4.441 -12.390 1.00 95.81 72 TYR A O 1
ATOM 558 N N . LEU A 1 73 ? 9.327 -2.732 -10.961 1.00 96.00 73 LEU A N 1
ATOM 559 C CA . LEU A 1 73 ? 8.715 -1.840 -11.948 1.00 96.00 73 LEU A CA 1
ATOM 560 C C . LEU A 1 73 ? 9.667 -1.565 -13.119 1.00 96.00 73 LEU A C 1
ATOM 562 O O . LEU A 1 73 ? 9.266 -1.676 -14.282 1.00 96.00 73 LEU A O 1
ATOM 566 N N . LEU A 1 74 ? 10.928 -1.243 -12.820 1.00 96.19 74 LEU A N 1
ATOM 567 C CA . LEU A 1 74 ? 11.958 -0.988 -13.825 1.00 96.19 74 LEU A CA 1
ATOM 568 C C . LEU A 1 74 ? 12.237 -2.234 -14.661 1.00 96.19 74 LEU A C 1
ATOM 570 O O . LEU A 1 74 ? 12.226 -2.158 -15.889 1.00 96.19 74 LEU A O 1
ATOM 574 N N . GLN A 1 75 ? 12.417 -3.391 -14.023 1.00 96.56 75 GLN A N 1
ATOM 575 C CA . GLN A 1 75 ? 12.634 -4.658 -14.717 1.00 96.56 75 GLN A CA 1
ATOM 576 C C . GLN A 1 75 ? 11.494 -4.954 -15.697 1.00 96.56 75 GLN A C 1
ATOM 578 O O . GLN A 1 75 ? 11.742 -5.323 -16.848 1.00 96.56 75 GLN A O 1
ATOM 583 N N . ARG A 1 76 ? 10.240 -4.756 -15.277 1.00 95.19 76 ARG A N 1
ATOM 584 C CA . ARG A 1 76 ? 9.059 -4.991 -16.118 1.00 95.19 76 ARG A CA 1
ATOM 585 C C . ARG A 1 76 ? 8.968 -4.008 -17.287 1.00 95.19 76 ARG A C 1
ATOM 587 O O . ARG A 1 76 ? 8.570 -4.408 -18.387 1.00 95.19 76 ARG A O 1
ATOM 594 N N . ALA A 1 77 ? 9.353 -2.751 -17.074 1.00 96.00 77 ALA A N 1
ATOM 595 C CA . ALA A 1 77 ? 9.424 -1.746 -18.128 1.00 96.00 77 ALA A CA 1
ATOM 596 C C . ALA A 1 77 ? 10.512 -2.092 -19.159 1.00 96.00 77 ALA A C 1
ATOM 598 O O . ALA A 1 77 ? 10.203 -2.199 -20.346 1.00 96.00 77 ALA A O 1
ATOM 599 N N . TYR A 1 78 ? 11.746 -2.356 -18.719 1.00 95.88 78 TYR A N 1
ATOM 600 C CA . TYR A 1 78 ? 12.860 -2.697 -19.611 1.00 95.88 78 TYR A CA 1
ATOM 601 C C . TYR A 1 78 ? 12.603 -3.980 -20.401 1.00 95.88 78 TYR A C 1
ATOM 603 O O . TYR A 1 78 ? 12.674 -3.960 -21.626 1.00 95.88 78 TYR A O 1
ATOM 611 N N . SER A 1 79 ? 12.141 -5.044 -19.737 1.00 95.44 79 SER A N 1
ATOM 612 C CA . SER A 1 79 ? 11.792 -6.311 -20.406 1.00 95.44 79 SER A CA 1
ATOM 613 C C . SER A 1 79 ? 10.708 -6.134 -21.479 1.00 95.44 79 SER A C 1
ATOM 615 O O . SER A 1 79 ? 10.591 -6.918 -22.421 1.00 95.44 79 SER A O 1
ATOM 617 N N . SER A 1 80 ? 9.859 -5.111 -21.341 1.00 92.62 80 SER A N 1
ATOM 618 C CA . SER A 1 80 ? 8.860 -4.782 -22.356 1.00 92.62 80 SER A CA 1
ATOM 619 C C . SER A 1 80 ? 9.464 -4.007 -23.528 1.00 92.62 80 SER A C 1
ATOM 621 O O . SER A 1 80 ? 9.072 -4.269 -24.666 1.00 92.62 80 SER A O 1
ATOM 623 N N . LEU A 1 81 ? 10.425 -3.116 -23.268 1.00 95.38 81 LEU A N 1
ATOM 624 C CA . LEU A 1 81 ? 11.141 -2.308 -24.264 1.00 95.38 81 LEU A CA 1
ATOM 625 C C . LEU A 1 81 ? 12.149 -3.099 -25.108 1.00 95.38 81 LEU A C 1
ATOM 627 O O . LEU A 1 81 ? 12.400 -2.713 -26.244 1.00 95.38 81 LEU A O 1
ATOM 631 N N . ASP A 1 82 ? 12.638 -4.240 -24.622 1.00 94.31 82 ASP A N 1
ATOM 632 C CA . ASP A 1 82 ? 13.529 -5.128 -25.390 1.00 94.31 82 ASP A CA 1
ATOM 633 C C . ASP A 1 82 ? 12.862 -5.736 -26.638 1.00 94.31 82 ASP A C 1
ATOM 635 O O . ASP A 1 82 ? 13.523 -6.283 -27.524 1.00 94.31 82 ASP A O 1
ATOM 639 N N . ARG A 1 83 ? 11.533 -5.638 -26.744 1.00 92.31 83 ARG A N 1
ATOM 640 C CA . ARG A 1 83 ? 10.776 -6.087 -27.915 1.00 92.31 83 ARG A CA 1
ATOM 641 C C . ARG A 1 83 ? 10.699 -4.970 -28.963 1.00 92.31 83 ARG A C 1
ATOM 643 O O . ARG A 1 83 ? 10.326 -3.847 -28.630 1.00 92.31 83 ARG A O 1
ATOM 650 N N . PRO A 1 84 ? 10.972 -5.250 -30.249 1.00 90.31 84 PRO A N 1
ATOM 651 C CA . PRO A 1 84 ? 10.913 -4.225 -31.284 1.00 90.31 84 PRO A CA 1
ATOM 652 C C . PRO A 1 84 ? 9.499 -3.640 -31.398 1.00 90.31 84 PRO A C 1
ATOM 654 O O . PRO A 1 84 ? 8.509 -4.370 -31.355 1.00 90.31 84 PRO A O 1
ATOM 657 N N . LYS A 1 85 ? 9.417 -2.318 -31.597 1.00 91.81 85 LYS A N 1
ATOM 658 C CA . LYS A 1 85 ? 8.160 -1.551 -31.713 1.00 91.81 85 LYS A CA 1
ATOM 659 C C . LYS A 1 85 ? 7.253 -1.613 -30.470 1.00 91.81 85 LYS A C 1
ATOM 661 O O . LYS A 1 85 ? 6.039 -1.467 -30.600 1.00 91.81 85 LYS A O 1
ATOM 666 N N . SER A 1 86 ? 7.807 -1.819 -29.277 1.00 92.19 86 SER A N 1
ATOM 667 C CA . SER A 1 86 ? 7.039 -1.760 -28.032 1.00 92.19 86 SER A CA 1
ATOM 668 C C . SER A 1 86 ? 7.030 -0.352 -27.419 1.00 92.19 86 SER A C 1
ATOM 670 O O . SER A 1 86 ? 7.875 0.494 -27.707 1.00 92.19 86 SER A O 1
ATOM 672 N N . MET A 1 87 ? 6.032 -0.085 -26.574 1.00 93.06 87 MET A N 1
ATOM 673 C CA . MET A 1 87 ? 5.901 1.149 -25.799 1.00 93.06 87 MET A CA 1
ATOM 674 C C . MET A 1 87 ? 5.423 0.782 -24.397 1.00 93.06 87 MET A C 1
ATOM 676 O O . MET A 1 87 ? 4.511 -0.031 -24.247 1.00 93.06 87 MET A O 1
ATOM 680 N N . VAL A 1 88 ? 6.002 1.412 -23.378 1.00 95.75 88 VAL A N 1
ATOM 681 C CA . VAL A 1 88 ? 5.554 1.285 -21.988 1.00 95.75 88 VAL A CA 1
ATOM 682 C C . VAL A 1 88 ? 4.868 2.580 -21.573 1.00 95.75 88 VAL A C 1
ATOM 684 O O . VAL A 1 88 ? 5.369 3.672 -21.836 1.00 95.75 88 VAL A O 1
ATOM 687 N N . ARG A 1 89 ? 3.707 2.460 -20.929 1.00 95.38 89 ARG A N 1
ATOM 688 C CA . ARG A 1 89 ? 3.004 3.568 -20.277 1.00 95.38 89 ARG A CA 1
ATOM 689 C C . ARG A 1 89 ? 2.745 3.173 -18.835 1.00 95.38 89 ARG A C 1
ATOM 691 O O . ARG A 1 89 ? 2.244 2.081 -18.587 1.00 95.38 89 ARG A O 1
ATOM 698 N N . ILE A 1 90 ? 3.091 4.059 -17.911 1.00 94.75 90 ILE A N 1
ATOM 699 C CA . ILE A 1 90 ? 2.910 3.857 -16.475 1.00 94.75 90 ILE A CA 1
ATOM 700 C C . ILE A 1 90 ? 1.893 4.891 -16.004 1.00 94.75 90 ILE A C 1
ATOM 702 O O . ILE A 1 90 ? 2.021 6.072 -16.325 1.00 94.75 90 ILE A O 1
ATOM 706 N N . MET A 1 91 ? 0.869 4.437 -15.285 1.00 95.62 91 MET A N 1
ATOM 707 C CA . MET A 1 91 ? -0.119 5.300 -14.642 1.00 95.62 91 MET A CA 1
ATOM 708 C C . MET A 1 91 ? 0.107 5.257 -13.137 1.00 95.62 91 MET A C 1
ATOM 710 O O . MET A 1 91 ? 0.233 4.176 -12.565 1.00 95.62 91 MET A O 1
ATOM 714 N N . PHE A 1 92 ? 0.146 6.431 -12.516 1.00 92.94 92 PHE A N 1
ATOM 715 C CA . PHE A 1 92 ? 0.216 6.573 -11.069 1.00 92.94 92 PHE A CA 1
ATOM 716 C C . PHE A 1 92 ? -1.166 6.964 -10.554 1.00 92.94 92 PHE A C 1
ATOM 718 O O . PHE A 1 92 ? -1.752 7.936 -11.031 1.00 92.94 92 PHE A O 1
ATOM 725 N N . PHE A 1 93 ? -1.675 6.196 -9.596 1.00 92.88 93 PHE A N 1
ATOM 726 C CA . PHE A 1 93 ? -2.925 6.467 -8.896 1.00 92.88 93 PHE A CA 1
ATOM 727 C C . PHE A 1 93 ? -2.631 6.605 -7.409 1.00 92.88 93 PHE A C 1
ATOM 729 O O . PHE A 1 93 ? -1.824 5.851 -6.870 1.00 92.88 93 PHE A O 1
ATOM 736 N N . ASP A 1 94 ? -3.307 7.547 -6.764 1.00 91.06 94 ASP A N 1
ATOM 737 C CA . ASP A 1 94 ? -3.266 7.720 -5.319 1.00 91.06 94 ASP A CA 1
ATOM 738 C C . ASP A 1 94 ? -4.664 8.074 -4.803 1.00 91.06 94 ASP A C 1
ATOM 740 O O . ASP A 1 94 ? -5.465 8.695 -5.511 1.00 91.06 94 ASP A O 1
ATOM 744 N N . PHE A 1 95 ? -4.969 7.659 -3.577 1.00 88.00 95 PHE A N 1
ATOM 745 C CA . PHE A 1 95 ? -6.244 7.947 -2.932 1.00 88.00 95 PHE A CA 1
ATOM 746 C C . PHE A 1 95 ? -6.100 9.159 -2.017 1.00 88.00 95 PHE A C 1
ATOM 748 O O . PHE A 1 95 ? -5.348 9.133 -1.042 1.00 88.00 95 PHE A O 1
ATOM 755 N N . SER A 1 96 ? -6.908 10.196 -2.249 1.00 88.81 96 SER A N 1
ATOM 756 C CA . SER A 1 96 ? -6.991 11.326 -1.323 1.00 88.81 96 SER A CA 1
ATOM 757 C C . SER A 1 96 ? -7.458 10.844 0.053 1.00 88.81 96 SER A C 1
ATOM 759 O O . SER A 1 96 ? -8.588 10.369 0.196 1.00 88.81 96 SER A O 1
ATOM 761 N N . SER A 1 97 ? -6.592 10.965 1.061 1.00 84.12 97 SER A N 1
ATOM 762 C CA . SER A 1 97 ? -6.872 10.553 2.442 1.00 84.12 97 SER A CA 1
ATOM 763 C C . SER A 1 97 ? -7.495 9.150 2.539 1.00 84.12 97 SER A C 1
ATOM 765 O O . SER A 1 97 ? -8.586 8.996 3.089 1.00 84.12 97 SER A O 1
ATOM 767 N N . ALA A 1 98 ? -6.799 8.134 2.017 1.00 85.44 98 ALA A N 1
ATOM 768 C CA . ALA A 1 98 ? -7.267 6.744 1.926 1.00 85.44 98 ALA A CA 1
ATOM 769 C C . ALA A 1 98 ? -7.988 6.228 3.186 1.00 85.44 98 ALA A C 1
ATOM 771 O O . ALA A 1 98 ? -9.054 5.639 3.076 1.00 85.44 98 ALA A O 1
ATOM 772 N N . PHE A 1 99 ? -7.460 6.503 4.385 1.00 82.19 99 PHE A N 1
ATOM 773 C CA . PHE A 1 99 ? -8.061 6.055 5.650 1.00 82.19 99 PHE A CA 1
ATOM 774 C C . PHE A 1 99 ? -9.350 6.787 6.037 1.00 82.19 99 PHE A C 1
ATOM 776 O O . PHE A 1 99 ? -10.209 6.205 6.692 1.00 82.19 99 PHE A O 1
ATOM 783 N N . ASN A 1 100 ? -9.498 8.051 5.637 1.00 84.12 100 ASN A N 1
ATOM 784 C CA . ASN A 1 100 ? -10.684 8.850 5.953 1.00 84.12 100 ASN A CA 1
ATOM 785 C C . ASN A 1 100 ? -11.860 8.524 5.026 1.00 84.12 100 ASN A C 1
ATOM 787 O O . ASN A 1 100 ? -13.001 8.837 5.352 1.00 84.12 100 ASN A O 1
ATOM 791 N N . THR A 1 101 ? -11.584 7.924 3.867 1.00 85.62 101 THR A N 1
ATOM 792 C CA . THR A 1 101 ? -12.584 7.593 2.844 1.00 85.62 101 THR A CA 1
ATOM 793 C C . THR A 1 101 ? -13.001 6.122 2.862 1.00 85.62 101 THR A C 1
ATOM 795 O O . THR A 1 101 ? -13.865 5.721 2.079 1.00 85.62 101 THR A O 1
ATOM 798 N N . ILE A 1 102 ? -12.442 5.313 3.772 1.00 88.25 102 ILE A N 1
ATOM 799 C CA . ILE A 1 102 ? -12.852 3.918 3.963 1.00 88.25 102 ILE A CA 1
ATOM 800 C C . ILE A 1 102 ? -14.331 3.877 4.347 1.00 88.25 102 ILE A C 1
ATOM 802 O O . ILE A 1 102 ? -14.751 4.520 5.304 1.00 88.25 102 ILE A O 1
ATOM 806 N N . GLN A 1 103 ? -15.115 3.073 3.626 1.00 90.75 103 GLN A N 1
ATOM 807 C CA . GLN A 1 103 ? -16.507 2.786 3.965 1.00 90.75 103 GLN A CA 1
ATOM 808 C C . GLN A 1 103 ? -16.562 1.562 4.893 1.00 90.75 103 GLN A C 1
ATOM 810 O O . GLN A 1 103 ? -16.330 0.448 4.411 1.00 90.75 103 GLN A O 1
ATOM 815 N N . PRO A 1 104 ? -16.897 1.714 6.191 1.00 90.19 104 PRO A N 1
ATOM 816 C CA . PRO A 1 104 ? -16.792 0.619 7.161 1.00 90.19 104 PRO A CA 1
ATOM 817 C C . PRO A 1 104 ? -17.644 -0.598 6.791 1.00 90.19 104 PRO A C 1
ATOM 819 O O . PRO A 1 104 ? -17.180 -1.728 6.883 1.00 90.19 104 PRO A O 1
ATOM 822 N N . ARG A 1 105 ? -18.850 -0.368 6.253 1.00 90.44 105 ARG A N 1
ATOM 823 C CA . ARG A 1 105 ? -19.743 -1.445 5.794 1.00 90.44 105 ARG A CA 1
ATOM 824 C C . ARG A 1 105 ? -19.150 -2.265 4.650 1.00 90.44 105 ARG A C 1
ATOM 826 O O . ARG A 1 105 ? -19.261 -3.482 4.652 1.00 90.44 105 ARG A O 1
ATOM 833 N N . LEU A 1 106 ? -18.518 -1.611 3.672 1.00 92.62 106 LEU A N 1
ATOM 834 C CA . LEU A 1 106 ? -17.889 -2.317 2.553 1.00 92.62 106 LEU A CA 1
ATOM 835 C C . LEU A 1 106 ? -16.647 -3.083 3.018 1.00 92.62 106 LEU A C 1
ATOM 837 O O . LEU A 1 106 ? -16.401 -4.191 2.550 1.00 92.62 106 LEU A O 1
ATOM 841 N N . LEU A 1 107 ? -15.875 -2.500 3.940 1.00 91.69 107 LEU A N 1
ATOM 842 C CA . LEU A 1 107 ? -14.727 -3.174 4.534 1.00 91.69 107 LEU A CA 1
ATOM 843 C C . LEU A 1 107 ? -15.158 -4.422 5.313 1.00 91.69 107 LEU A C 1
ATOM 845 O O . LEU A 1 107 ? -14.544 -5.467 5.136 1.00 91.69 107 LEU A O 1
ATOM 849 N N . LYS A 1 108 ? -16.237 -4.335 6.099 1.00 91.44 108 LYS A N 1
ATOM 850 C CA . LYS A 1 108 ? -16.815 -5.463 6.836 1.00 91.44 1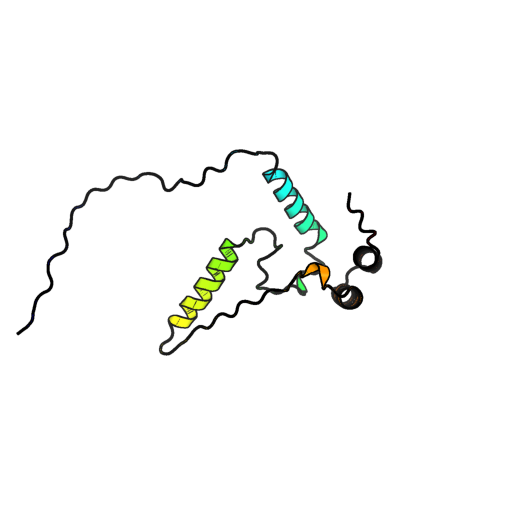08 LYS A CA 1
ATOM 851 C C . LYS A 1 108 ? -17.067 -6.667 5.929 1.00 91.44 108 LYS A C 1
ATOM 853 O O . LYS A 1 108 ? -16.509 -7.730 6.170 1.00 91.44 108 LYS A O 1
ATOM 858 N N . TYR A 1 109 ? -17.820 -6.472 4.843 1.00 92.88 109 TYR A N 1
ATOM 859 C CA . TYR A 1 109 ? -18.129 -7.551 3.900 1.00 92.88 109 TYR A CA 1
ATOM 860 C C . TYR A 1 109 ? -16.874 -8.176 3.283 1.00 92.88 109 TYR A C 1
ATOM 862 O O . TYR A 1 109 ? -16.817 -9.388 3.106 1.00 92.88 109 TYR A O 1
ATOM 870 N N . LYS A 1 110 ? -15.851 -7.367 2.977 1.00 91.19 110 LYS A N 1
ATOM 871 C CA . LYS A 1 110 ? -14.577 -7.883 2.457 1.00 91.19 110 LYS A CA 1
ATOM 872 C C . LYS A 1 110 ? -13.826 -8.722 3.490 1.00 91.19 110 LYS A C 1
ATOM 874 O O . LYS A 1 110 ? -13.241 -9.730 3.124 1.00 91.19 110 LYS A O 1
ATOM 879 N N . LEU A 1 111 ? -13.832 -8.317 4.758 1.00 90.38 111 LEU A N 1
ATOM 880 C CA . LEU A 1 111 ? -13.172 -9.070 5.826 1.00 90.38 111 LEU A CA 1
ATOM 881 C C . LEU A 1 111 ? -13.899 -10.389 6.124 1.00 90.38 111 LEU A C 1
ATOM 883 O O . LEU A 1 111 ? -13.247 -11.403 6.356 1.00 90.38 111 LEU A O 1
ATOM 887 N N . GLU A 1 112 ? -15.231 -10.394 6.064 1.00 90.81 112 GLU A N 1
ATOM 888 C CA . GLU A 1 112 ? -16.038 -11.616 6.183 1.00 90.81 112 GLU A CA 1
ATOM 889 C C . GLU A 1 112 ? -15.760 -12.594 5.026 1.00 90.81 112 GLU A C 1
ATOM 891 O O . GLU A 1 112 ? -15.592 -13.789 5.267 1.00 90.81 112 GLU A O 1
ATOM 896 N N . ASP A 1 113 ? -15.634 -12.097 3.788 1.00 89.75 113 ASP A N 1
ATOM 897 C CA . ASP A 1 113 ? -15.258 -12.902 2.609 1.00 89.75 113 ASP A CA 1
ATOM 898 C C . ASP A 1 113 ? -13.845 -13.500 2.738 1.00 89.75 113 ASP A C 1
ATOM 900 O O . ASP A 1 113 ? -13.601 -14.648 2.369 1.00 89.75 113 ASP A O 1
ATOM 904 N N . MET A 1 114 ? -12.929 -12.760 3.372 1.00 88.31 114 MET A N 1
ATOM 905 C CA . MET A 1 114 ? -11.584 -13.225 3.734 1.00 88.31 114 MET A CA 1
ATOM 906 C C . MET A 1 114 ? -11.560 -14.168 4.954 1.00 88.31 114 MET A C 1
ATOM 908 O O . MET A 1 114 ? -10.484 -14.496 5.450 1.00 88.31 114 MET A O 1
ATOM 912 N N . GLN A 1 115 ? -12.723 -14.604 5.452 1.00 87.69 115 GLN A N 1
ATOM 913 C CA . GLN A 1 115 ? -12.868 -15.504 6.602 1.00 87.69 115 GLN A CA 1
ATOM 914 C C . GLN A 1 115 ? -12.246 -14.975 7.905 1.00 87.69 115 GLN A C 1
ATOM 916 O O . GLN A 1 115 ? -11.816 -15.753 8.760 1.00 87.69 115 GLN A O 1
ATOM 921 N N . VAL A 1 116 ? -12.218 -13.652 8.082 1.00 87.75 116 VAL A N 1
ATOM 922 C CA . VAL A 1 116 ? -11.866 -13.038 9.368 1.00 87.75 116 VAL A CA 1
ATOM 923 C C . VAL A 1 116 ? -12.971 -13.320 10.383 1.00 87.75 116 VAL A C 1
ATOM 925 O O . VAL A 1 116 ? -14.159 -13.307 10.059 1.00 87.75 116 VAL A O 1
ATOM 928 N N . ASP A 1 117 ? -12.584 -13.604 11.625 1.00 89.81 117 ASP A N 1
ATOM 929 C CA . ASP A 1 117 ? -13.527 -13.945 12.679 1.00 89.81 117 ASP A CA 1
ATOM 930 C C . ASP A 1 117 ? -14.498 -12.788 12.974 1.00 89.81 117 ASP A C 1
ATOM 932 O O . ASP A 1 117 ? -14.122 -11.614 13.008 1.00 89.81 117 ASP A O 1
ATOM 936 N N . ALA A 1 118 ? -15.770 -13.126 13.206 1.00 89.69 118 ALA A N 1
ATOM 937 C CA . ALA A 1 118 ? -16.824 -12.137 13.435 1.00 89.69 118 ALA A CA 1
ATOM 938 C C . ALA A 1 118 ? -16.523 -11.147 14.589 1.00 89.69 118 ALA A C 1
ATOM 940 O O . ALA A 1 118 ? -16.820 -9.960 14.423 1.00 89.69 118 ALA A O 1
ATOM 941 N N . PRO A 1 119 ? -15.920 -11.560 15.729 1.00 92.00 119 PRO A N 1
ATOM 942 C CA . PRO A 1 119 ? -15.505 -10.627 16.779 1.00 92.00 119 PRO A CA 1
ATOM 943 C C . PRO A 1 119 ? -14.483 -9.585 16.307 1.00 92.00 119 PRO A C 1
ATOM 945 O O . PRO A 1 119 ? -14.679 -8.393 16.552 1.00 92.00 119 PRO A O 1
ATOM 948 N N . THR A 1 120 ? -13.431 -9.999 15.597 1.00 89.00 120 THR A N 1
ATOM 949 C CA . THR A 1 120 ? -12.427 -9.088 15.029 1.00 89.00 120 THR A CA 1
ATOM 950 C C . THR A 1 120 ? -13.048 -8.142 14.007 1.00 89.00 120 THR A C 1
ATOM 952 O O . THR A 1 120 ? -12.782 -6.941 14.045 1.00 89.00 120 THR A O 1
ATOM 955 N N . VAL A 1 121 ? -13.917 -8.643 13.125 1.00 91.25 121 VAL A N 1
ATOM 956 C CA . VAL A 1 121 ? -14.619 -7.804 12.141 1.00 91.25 121 VAL A CA 1
ATOM 957 C C . VAL A 1 121 ? -15.481 -6.743 12.832 1.00 91.25 121 VAL A C 1
ATOM 959 O O . VAL A 1 121 ? -15.413 -5.571 12.460 1.00 91.25 121 VAL A O 1
ATOM 962 N N . SER A 1 122 ? -16.247 -7.125 13.859 1.00 89.94 122 SER A N 1
ATOM 963 C CA . SER A 1 122 ? -17.061 -6.184 14.642 1.00 89.94 122 SER A CA 1
ATOM 964 C C . SER A 1 122 ? -16.193 -5.130 15.326 1.00 89.94 122 SER A C 1
ATOM 966 O O . SER A 1 122 ? -16.511 -3.947 15.272 1.00 89.94 122 SER A O 1
ATOM 968 N N . TRP A 1 123 ? -15.063 -5.536 15.911 1.00 90.69 123 TRP A N 1
ATOM 969 C CA . TRP A 1 123 ? -14.126 -4.612 16.548 1.00 90.69 123 TRP A CA 1
ATOM 970 C C . TRP A 1 123 ? -13.545 -3.591 15.557 1.00 90.69 123 TRP A C 1
ATOM 972 O O . TRP A 1 123 ? -13.452 -2.404 15.876 1.00 90.69 123 TRP A O 1
ATOM 982 N N . ILE A 1 124 ? -13.196 -4.020 14.338 1.00 89.12 124 ILE A N 1
ATOM 983 C CA . ILE A 1 124 ? -12.721 -3.123 13.272 1.00 89.12 124 ILE A CA 1
ATOM 984 C C . ILE A 1 124 ? -13.831 -2.151 12.843 1.00 89.12 124 ILE A C 1
ATOM 986 O O . ILE A 1 124 ? -13.570 -0.959 12.666 1.00 89.12 124 ILE A O 1
ATOM 990 N N . GLU A 1 125 ? -15.064 -2.632 12.674 1.00 89.69 125 GLU A N 1
ATOM 991 C CA . GLU A 1 125 ? -16.213 -1.794 12.308 1.00 89.69 125 GLU A CA 1
ATOM 992 C C . GLU A 1 125 ? -16.497 -0.725 13.376 1.00 89.69 125 GLU A C 1
ATOM 994 O O . GLU A 1 125 ? -16.643 0.458 13.042 1.00 89.69 125 GLU A O 1
ATOM 999 N N . ASP A 1 126 ? -16.488 -1.106 14.653 1.00 87.88 126 ASP A N 1
ATOM 1000 C CA . ASP A 1 126 ? -16.669 -0.194 15.787 1.00 87.88 126 ASP A CA 1
ATOM 1001 C C . ASP A 1 126 ? -15.540 0.846 15.851 1.00 87.88 126 ASP A C 1
ATOM 1003 O O . ASP A 1 126 ? -15.790 2.046 16.004 1.00 87.88 126 ASP A O 1
ATOM 1007 N N . TYR A 1 127 ? -14.291 0.413 15.648 1.00 85.38 127 TYR A N 1
ATOM 1008 C CA . TYR A 1 127 ? -13.127 1.299 15.602 1.00 85.38 127 TYR A CA 1
ATOM 1009 C C . TYR A 1 127 ? -13.230 2.355 14.493 1.00 85.38 127 TYR A C 1
ATOM 1011 O O . TYR A 1 127 ? -12.788 3.490 14.678 1.00 85.38 127 TYR A O 1
ATOM 1019 N N . LEU A 1 128 ? -13.801 2.010 13.337 1.00 85.56 128 LEU A N 1
ATOM 1020 C CA . LEU A 1 128 ? -13.902 2.917 12.191 1.00 85.56 128 LEU A CA 1
ATOM 1021 C C . LEU A 1 128 ? -15.129 3.837 12.234 1.00 85.56 128 LEU A C 1
ATOM 1023 O O . LEU A 1 128 ? -15.092 4.908 11.630 1.00 85.56 128 LEU A O 1
ATOM 1027 N N . THR A 1 129 ? -16.199 3.455 12.931 1.00 82.25 129 THR A N 1
ATOM 1028 C CA . THR A 1 129 ? -17.460 4.218 12.987 1.00 82.25 129 THR A CA 1
ATOM 1029 C C . THR A 1 129 ? -17.586 5.093 14.234 1.00 82.25 129 THR A C 1
ATOM 1031 O O . THR A 1 129 ? -18.175 6.171 14.169 1.00 82.25 129 THR A O 1
ATOM 1034 N N . GLY A 1 130 ? -17.015 4.663 15.360 1.00 66.25 130 GLY A N 1
ATOM 1035 C CA . GLY A 1 130 ? -17.276 5.232 16.679 1.00 66.25 130 GLY A CA 1
ATOM 1036 C C . GLY A 1 130 ? -16.160 6.088 17.269 1.00 66.25 130 GLY A C 1
ATOM 1037 O O . GLY A 1 130 ? -16.127 6.220 18.486 1.00 66.25 130 GLY A O 1
ATOM 1038 N N . ARG A 1 131 ? -15.225 6.647 16.483 1.00 66.25 131 ARG A N 1
ATOM 1039 C CA . ARG A 1 131 ? -14.086 7.407 17.047 1.00 66.25 131 ARG A CA 1
ATOM 1040 C C . ARG A 1 131 ? -14.537 8.731 17.690 1.00 66.25 131 ARG A C 1
ATOM 1042 O O . ARG A 1 131 ? -14.849 9.661 16.942 1.00 66.25 131 ARG A O 1
ATOM 1049 N N . PRO A 1 132 ? -14.473 8.911 19.029 1.00 59.66 132 PRO A N 1
ATOM 1050 C CA . PRO A 1 132 ? -14.473 10.251 19.594 1.00 59.66 132 PRO A CA 1
ATOM 1051 C C . PRO A 1 132 ? -13.123 10.887 19.247 1.00 59.66 132 PRO A C 1
ATOM 1053 O O . PRO A 1 132 ? -12.081 10.515 19.788 1.00 59.66 132 PRO A O 1
ATOM 1056 N N . GLN A 1 133 ? -13.110 11.813 18.290 1.00 62.91 133 GLN A N 1
ATOM 1057 C CA . GLN A 1 133 ? -11.901 12.575 17.990 1.00 62.91 133 GLN A CA 1
ATOM 1058 C C . GLN A 1 133 ? -11.633 13.535 19.151 1.00 62.91 133 GLN A C 1
ATOM 1060 O O . GLN A 1 133 ? -12.329 14.535 19.311 1.00 62.91 133 GLN A O 1
ATOM 1065 N N . PHE A 1 134 ? -10.639 13.221 19.981 1.00 55.31 134 PHE A N 1
ATOM 1066 C CA . PHE A 1 134 ? -10.163 14.132 21.015 1.00 55.31 134 PHE A CA 1
ATOM 1067 C C . PHE A 1 134 ? -8.958 14.899 20.474 1.00 55.31 134 PHE A C 1
ATOM 1069 O O . PHE A 1 134 ? -7.853 14.363 20.390 1.00 55.31 134 PHE A O 1
ATOM 1076 N N . ILE A 1 135 ? -9.192 16.143 20.068 1.00 55.38 135 ILE A N 1
ATOM 1077 C CA . ILE A 1 135 ? -8.143 17.086 19.680 1.00 55.38 135 ILE A CA 1
ATOM 1078 C C . ILE A 1 135 ? -7.874 17.956 20.911 1.00 55.38 135 ILE A C 1
ATOM 1080 O O . ILE A 1 135 ? -8.811 18.535 21.460 1.00 55.38 135 ILE A O 1
ATOM 1084 N N . LYS A 1 136 ? -6.623 17.986 21.374 1.00 52.94 136 LYS A N 1
ATOM 1085 C CA . LYS A 1 136 ? -6.169 18.804 22.505 1.00 52.94 136 LYS A CA 1
ATOM 1086 C C . LYS A 1 136 ? -5.402 20.014 22.000 1.00 52.94 136 LYS A C 1
ATOM 1088 O O . LYS A 1 136 ? -4.667 19.836 21.003 1.00 52.94 136 LYS A O 1
#

Radius of gyration: 25.15 Å; chains: 1; bounding box: 65×36×71 Å

Foldseek 3Di:
DDDDDDDDDDDDDDDDDDPDPDPPPDDVPVVVVVVVVLVVCVPPPCPQCVVPDDPLDQPPHPPGDPVNNVVVVVVVQVVQVVDPPGDDDDDDDDDDVVLLPDDLVVVLVVCVVSVNDPVVSVVSSCVSPPDPDDDD

Sequence (136 aa):
MSLSPPPFPLSTKESKDSYTGFQKKGGGAAEGNLDRANDLNQFFNRPLVSSTLDPLQFAYQPHVGVDDTIIYLLQRAYSSLDRPKSMVRIMFFDFSSAFNTIQPRLLKYKLEDMQVDAPTVSWIEDYLTGRPQFIK

pLDDT: mean 71.99, std 22.57, range [27.89, 96.62]